Protein AF-A0A377TKC6-F1 (afdb_monomer)

Solvent-accessible surface area (backbone atoms only — not comparable to full-atom values): 7562 Å² total; per-residue (Å²): 141,82,79,63,62,65,57,54,52,52,52,52,53,52,50,56,62,59,51,58,75,57,50,64,61,48,52,60,49,60,65,46,73,77,54,84,82,81,90,66,84,86,58,86,73,61,56,90,81,40,70,78,45,79,45,50,79,36,77,52,69,54,80,79,48,35,35,37,32,33,41,72,25,41,38,39,26,68,77,49,72,50,76,41,59,63,50,78,47,72,52,71,77,83,71,86,62,85,71,64,91,75,70,98,80,84,84,86,83,83,78,88,84,82,87,130

Mean predicted aligned error: 18.18 Å

Foldseek 3Di:
DPPVVVVVVVVVVVVVVVVVVPVVVVVVVVVCVPPDDDPDPQQPDDLVVFDKDWDAPDWDDDPPAKIKGAHFIWIDGRSDIDTDRMDIHHDDPPPPDPPPPDDPDDPPPDPPPPDD

Sequence (116 aa):
MKKRIPSLLATMIASALYSQQGLAADLATQCMLGVPSYDRPLVEGRPGDLPVTINADHAKGNYPDNAVFTGNVDINQGNSRLRADEVQLHQQQAAARRSRCARWTRWATCITTITR

Structure (mmCIF, N/CA/C/O backbone):
data_AF-A0A377TKC6-F1
#
_entry.id   AF-A0A377TKC6-F1
#
loop_
_atom_site.group_PDB
_atom_site.id
_atom_site.type_symbol
_atom_site.label_atom_id
_atom_site.label_alt_id
_atom_site.label_comp_id
_atom_site.label_asym_id
_atom_site.label_entity_id
_atom_site.label_seq_id
_atom_site.pdbx_PDB_ins_code
_atom_site.Cartn_x
_atom_site.Cartn_y
_atom_site.Cartn_z
_atom_site.occupancy
_atom_site.B_iso_or_equiv
_atom_site.auth_seq_id
_atom_site.auth_comp_id
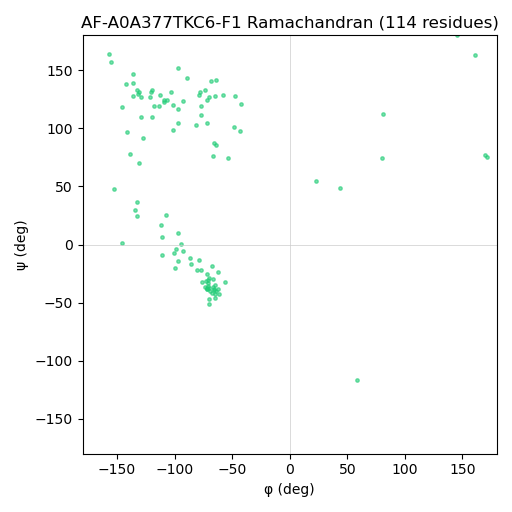_atom_site.auth_asym_id
_atom_site.auth_atom_id
_atom_site.pdbx_PDB_model_num
ATOM 1 N N . MET A 1 1 ? -45.230 4.119 59.873 1.00 47.88 1 MET A N 1
ATOM 2 C CA . MET A 1 1 ? -44.290 3.863 58.755 1.00 47.88 1 MET A CA 1
ATOM 3 C C . MET A 1 1 ? -43.553 5.160 58.398 1.00 47.88 1 MET A C 1
ATOM 5 O O . MET A 1 1 ? -44.154 6.017 57.772 1.00 47.88 1 MET A O 1
ATOM 9 N N . LYS A 1 2 ? -42.310 5.382 58.865 1.00 53.59 2 LYS A N 1
ATOM 10 C CA . LYS A 1 2 ? -41.544 6.624 58.567 1.00 53.59 2 LYS A CA 1
ATOM 11 C C . LYS A 1 2 ? -40.017 6.427 58.423 1.00 53.59 2 LYS A C 1
ATOM 13 O O . LYS A 1 2 ? -39.300 7.386 58.189 1.00 53.59 2 LYS A O 1
ATOM 18 N N . LYS A 1 3 ? -39.510 5.189 58.538 1.00 57.69 3 LYS A N 1
ATOM 19 C CA . LYS A 1 3 ? -38.062 4.875 58.552 1.00 57.69 3 LYS A CA 1
ATOM 20 C C . LYS A 1 3 ? -37.460 4.490 57.188 1.00 57.69 3 LYS A C 1
ATOM 22 O O . LYS A 1 3 ? -36.281 4.177 57.125 1.00 57.69 3 LYS A O 1
ATOM 27 N N . ARG A 1 4 ? -38.252 4.480 56.108 1.00 63.44 4 ARG A N 1
ATOM 28 C CA . ARG A 1 4 ? -37.809 4.005 54.777 1.00 63.44 4 ARG A CA 1
ATOM 29 C C . ARG A 1 4 ? -37.346 5.109 53.822 1.00 63.44 4 ARG A C 1
ATOM 31 O O . ARG A 1 4 ? -36.711 4.819 52.822 1.00 63.44 4 ARG A O 1
ATOM 38 N N . ILE A 1 5 ? -37.650 6.366 54.138 1.00 73.62 5 ILE A N 1
ATOM 39 C CA . ILE A 1 5 ? -37.275 7.520 53.312 1.00 73.62 5 ILE A CA 1
ATOM 40 C C . ILE A 1 5 ? -35.755 7.790 53.350 1.00 73.62 5 ILE A C 1
ATOM 42 O O . ILE A 1 5 ? -35.171 7.926 52.278 1.00 73.62 5 ILE A O 1
ATOM 46 N N . PRO A 1 6 ? -35.069 7.805 54.515 1.00 70.12 6 PRO A N 1
ATOM 47 C CA . PRO A 1 6 ? -33.638 8.124 54.536 1.00 70.12 6 PRO A CA 1
ATOM 48 C C . PRO A 1 6 ? -32.766 7.010 53.943 1.00 70.12 6 PRO A C 1
ATOM 50 O O . PRO A 1 6 ? -31.733 7.292 53.344 1.00 70.12 6 PRO A O 1
ATOM 53 N N . SER A 1 7 ? -33.187 5.747 54.052 1.00 72.94 7 SER A N 1
ATOM 54 C CA . SER A 1 7 ? -32.457 4.611 53.483 1.00 72.94 7 SER A CA 1
ATOM 55 C C . SER A 1 7 ? -32.510 4.578 51.957 1.00 72.94 7 SER A C 1
ATOM 57 O O . SER A 1 7 ? -31.493 4.273 51.337 1.00 72.94 7 SER A O 1
ATOM 59 N N . LEU A 1 8 ? -33.645 4.950 51.352 1.00 73.69 8 LEU A N 1
ATOM 60 C CA . LEU A 1 8 ? -33.770 5.100 49.896 1.00 73.69 8 LEU A CA 1
ATOM 61 C C . LEU A 1 8 ? -32.906 6.250 49.358 1.00 73.69 8 LEU A C 1
ATOM 63 O O . LEU A 1 8 ? -32.274 6.126 48.313 1.00 73.69 8 LEU A O 1
ATOM 67 N N . LEU A 1 9 ? -32.824 7.352 50.104 1.00 76.94 9 LEU A N 1
ATOM 68 C CA . LEU A 1 9 ? -32.015 8.513 49.727 1.00 76.94 9 LEU A CA 1
ATOM 69 C C . LEU A 1 9 ? -30.510 8.194 49.804 1.00 76.94 9 LEU A C 1
ATOM 71 O O . LEU A 1 9 ? -29.754 8.532 48.896 1.00 76.94 9 LEU A O 1
ATOM 75 N N . ALA A 1 10 ? -30.088 7.454 50.834 1.00 78.50 10 ALA A N 1
ATOM 76 C CA . ALA A 1 10 ? -28.711 6.984 50.970 1.00 78.50 10 ALA A CA 1
ATOM 77 C C . ALA A 1 10 ? -28.304 6.005 49.855 1.00 78.50 10 ALA A C 1
ATOM 79 O O . ALA A 1 10 ? -27.194 6.102 49.336 1.00 78.50 10 ALA A O 1
ATOM 80 N N . THR A 1 11 ? -29.202 5.098 49.445 1.00 76.56 11 THR A N 1
ATOM 81 C CA . THR A 1 11 ? -28.929 4.185 48.317 1.00 76.56 11 THR A CA 1
ATOM 82 C C . THR A 1 11 ? -28.820 4.938 46.994 1.00 76.56 11 THR A C 1
ATOM 84 O O . THR A 1 11 ? -27.939 4.622 46.197 1.00 76.56 11 THR A O 1
ATOM 87 N N . MET A 1 12 ? -29.628 5.982 46.784 1.00 77.12 12 MET A N 1
ATOM 88 C CA . MET A 1 12 ? -29.547 6.820 45.584 1.00 77.12 12 MET A CA 1
ATOM 89 C C . MET A 1 12 ? -28.217 7.587 45.504 1.00 77.12 12 MET A C 1
ATOM 91 O O . MET A 1 12 ? -27.548 7.549 44.473 1.00 77.12 12 MET A O 1
ATOM 95 N N . ILE A 1 13 ? -27.774 8.210 46.600 1.00 78.12 13 ILE A N 1
ATOM 96 C CA . ILE A 1 13 ? -26.488 8.929 46.644 1.00 78.12 13 ILE A CA 1
ATOM 97 C C . ILE A 1 13 ? -25.311 7.960 46.458 1.00 78.12 13 ILE A C 1
ATOM 99 O O . ILE A 1 13 ? -24.395 8.248 45.690 1.00 78.12 13 ILE A O 1
ATOM 103 N N . ALA A 1 14 ? -25.354 6.788 47.100 1.00 75.75 14 ALA A N 1
ATOM 104 C CA . ALA A 1 14 ? -24.326 5.763 46.935 1.00 75.75 14 ALA A CA 1
ATOM 105 C C . ALA A 1 14 ? -24.242 5.272 45.482 1.00 75.75 14 ALA A C 1
ATOM 107 O O . ALA A 1 14 ? -23.144 5.162 44.942 1.00 75.75 14 ALA A O 1
ATOM 108 N N . SER A 1 15 ? -25.388 5.054 44.825 1.00 70.94 15 SER A N 1
ATOM 109 C CA . SER A 1 15 ? -25.426 4.664 43.411 1.00 70.94 15 SER A CA 1
ATOM 110 C C . SER A 1 15 ? -24.891 5.752 42.476 1.00 70.94 15 SER A C 1
ATOM 112 O O . SER A 1 15 ? -24.210 5.419 41.515 1.00 70.94 15 SER A O 1
ATOM 114 N N . ALA A 1 16 ? -25.104 7.036 42.789 1.00 66.00 16 ALA A N 1
ATOM 115 C CA . ALA A 1 16 ? -24.597 8.159 41.997 1.00 66.00 16 ALA A CA 1
ATOM 116 C C . ALA A 1 16 ? -23.077 8.379 42.159 1.00 66.00 16 ALA A C 1
ATOM 118 O O . ALA A 1 16 ? -22.377 8.714 41.203 1.00 66.00 16 ALA A O 1
ATOM 119 N N . LEU A 1 17 ? -22.544 8.169 43.368 1.00 66.75 17 LEU A N 1
ATOM 120 C CA . LEU A 1 17 ? -21.102 8.242 43.632 1.00 66.75 17 LEU A CA 1
ATOM 121 C C . LEU A 1 17 ? -20.362 7.046 43.013 1.00 66.75 17 LEU A C 1
ATOM 123 O O . LEU A 1 17 ? -19.285 7.220 42.445 1.00 66.75 17 LEU A O 1
ATOM 127 N N . TYR A 1 18 ? -20.965 5.852 43.052 1.00 62.69 18 TYR A N 1
ATOM 128 C CA . TYR A 1 18 ? -20.439 4.672 42.362 1.00 62.69 18 TYR A CA 1
ATOM 129 C C . TYR A 1 18 ? -20.709 4.693 40.843 1.00 62.69 18 TYR A C 1
ATOM 131 O O . TYR A 1 18 ? -19.968 4.082 40.088 1.00 62.69 18 TYR A O 1
ATOM 139 N N . SER A 1 19 ? -21.683 5.424 40.301 1.00 59.91 19 SER A N 1
ATOM 140 C CA . SER A 1 19 ? -21.835 5.488 38.836 1.00 59.91 19 SER A CA 1
ATOM 141 C C . SER A 1 19 ? -20.704 6.275 38.158 1.00 59.91 19 SER A C 1
ATOM 143 O O . SER A 1 19 ? -20.324 5.957 37.037 1.00 59.91 19 SER A O 1
ATOM 145 N N . GLN A 1 20 ? -20.102 7.253 38.843 1.00 55.16 20 GLN A N 1
ATOM 146 C CA . GLN A 1 20 ? -19.035 8.101 38.283 1.00 55.16 20 GLN A CA 1
ATOM 147 C C . GLN A 1 20 ? -17.689 7.377 38.101 1.00 55.16 20 GLN A C 1
ATOM 149 O O . GLN A 1 20 ? -16.896 7.752 37.242 1.00 55.16 20 GLN A O 1
ATOM 154 N N . GLN A 1 21 ? -17.428 6.320 38.874 1.00 55.69 21 GLN A N 1
ATOM 155 C CA . GLN A 1 21 ? -16.154 5.588 38.833 1.00 55.69 21 GLN A CA 1
ATOM 156 C C . GLN A 1 21 ? -16.026 4.604 37.653 1.00 55.69 21 GLN A C 1
ATOM 158 O O . GLN A 1 21 ? -14.915 4.198 37.329 1.00 55.69 21 GLN A O 1
ATOM 163 N N . GLY A 1 22 ? -17.123 4.291 36.949 1.00 54.03 22 GLY A N 1
ATOM 164 C CA . GL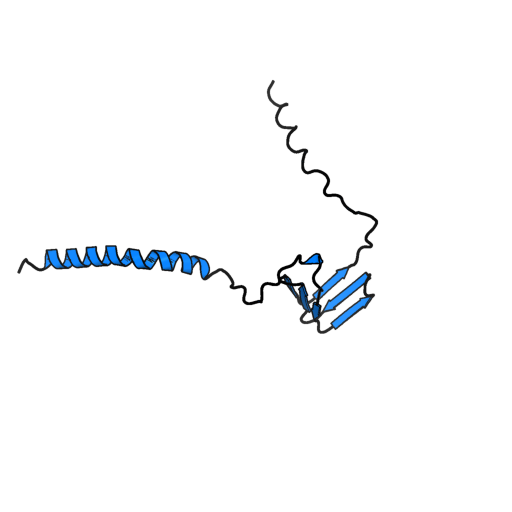Y A 1 22 ? -17.105 3.489 35.713 1.00 54.03 22 GLY A CA 1
ATOM 165 C C . GLY A 1 22 ? -17.176 4.300 34.410 1.00 54.03 22 GLY A C 1
ATOM 166 O O . GLY A 1 22 ? -16.768 3.809 33.362 1.00 54.03 22 GLY A O 1
ATOM 167 N N . LEU A 1 23 ? -17.655 5.549 34.461 1.00 54.88 23 LEU A N 1
ATOM 168 C CA . LEU A 1 23 ? -17.913 6.378 33.270 1.00 54.88 23 LEU A CA 1
ATOM 169 C C . LEU A 1 23 ? -16.656 7.048 32.692 1.00 54.88 23 LEU A C 1
ATOM 171 O O . LEU A 1 23 ? -16.631 7.400 31.515 1.00 54.88 23 LEU A O 1
ATOM 175 N N . ALA A 1 24 ? -15.598 7.209 33.490 1.00 51.88 24 ALA A N 1
ATOM 176 C CA . ALA A 1 24 ? -14.334 7.769 33.006 1.00 51.88 24 ALA A CA 1
ATOM 177 C C . ALA A 1 24 ? -13.564 6.789 32.100 1.00 51.88 24 ALA A C 1
ATOM 179 O O . ALA A 1 24 ? -12.883 7.221 31.171 1.00 51.88 24 ALA A O 1
ATOM 180 N N . ALA A 1 25 ? -13.699 5.480 32.343 1.00 52.28 25 ALA A N 1
ATOM 181 C CA . ALA A 1 25 ? -13.143 4.449 31.469 1.00 52.28 25 ALA A CA 1
ATOM 182 C C . ALA A 1 25 ? -13.929 4.360 30.154 1.00 52.28 25 ALA A C 1
ATOM 184 O O . ALA A 1 25 ? -13.335 4.242 29.086 1.00 52.28 25 ALA A O 1
ATOM 185 N N . ASP A 1 26 ? -15.254 4.502 30.229 1.00 59.03 26 ASP A N 1
ATOM 186 C CA . ASP A 1 26 ? -16.122 4.396 29.061 1.00 59.03 26 ASP A CA 1
ATOM 187 C C . ASP A 1 26 ? -15.972 5.595 28.114 1.00 59.03 26 ASP A C 1
ATOM 189 O O . ASP A 1 26 ? -15.998 5.413 26.907 1.00 59.03 26 ASP A O 1
ATOM 193 N N . LEU A 1 27 ? -15.700 6.811 28.608 1.00 58.22 27 LEU A N 1
ATOM 194 C CA . LEU A 1 27 ? -15.502 7.971 27.726 1.00 58.22 27 LEU A CA 1
ATOM 195 C C . LEU A 1 27 ? -14.218 7.871 26.883 1.00 58.22 27 LEU A C 1
ATOM 197 O O . LEU A 1 27 ? -14.230 8.179 25.693 1.00 58.22 27 LEU A O 1
ATOM 201 N N . ALA A 1 28 ? -13.107 7.418 27.474 1.00 61.56 28 ALA A N 1
ATOM 202 C CA . ALA A 1 28 ? -11.858 7.222 26.737 1.00 61.56 28 ALA A CA 1
ATOM 203 C C . ALA A 1 28 ? -11.997 6.106 25.688 1.00 61.56 28 ALA A C 1
ATOM 205 O O . ALA A 1 28 ? -11.518 6.250 24.563 1.00 61.56 28 ALA A O 1
ATOM 206 N N . THR A 1 29 ? -12.705 5.025 26.023 1.00 61.25 29 THR A N 1
ATOM 207 C CA . THR A 1 29 ? -12.993 3.937 25.082 1.00 61.25 29 THR A CA 1
ATOM 208 C C . THR A 1 29 ? -14.015 4.349 24.020 1.00 61.25 29 THR A C 1
ATOM 210 O O . THR A 1 29 ? -13.820 4.017 22.856 1.00 61.25 29 THR A O 1
ATOM 213 N N . GLN A 1 30 ? -15.034 5.146 24.355 1.00 60.50 30 GLN A N 1
ATOM 214 C CA . GLN A 1 30 ? -15.999 5.698 23.395 1.00 60.50 30 GLN A CA 1
ATOM 215 C C . GLN A 1 30 ? -15.323 6.606 22.363 1.00 60.50 30 GLN A C 1
ATOM 217 O O . GLN A 1 30 ? -15.646 6.534 21.179 1.00 60.50 30 GLN A O 1
ATOM 222 N N . CYS A 1 31 ? -14.331 7.400 22.776 1.00 68.31 31 CYS A N 1
ATOM 223 C CA . CYS A 1 31 ? -13.502 8.173 21.850 1.00 68.31 31 CYS A CA 1
ATOM 224 C C . CYS A 1 31 ? -12.623 7.279 20.955 1.00 68.31 31 CYS A C 1
ATOM 226 O O . CYS A 1 31 ? -12.332 7.647 19.819 1.00 68.31 31 CYS A O 1
ATOM 228 N N . MET A 1 32 ? -12.220 6.102 21.445 1.00 66.19 32 MET A N 1
ATOM 229 C CA . MET A 1 32 ? -11.382 5.144 20.712 1.00 66.19 32 MET A CA 1
ATOM 230 C C . MET A 1 32 ? -12.179 4.172 19.825 1.00 66.19 32 MET A C 1
ATOM 232 O O . MET A 1 32 ? -11.582 3.546 18.956 1.00 66.19 32 MET A O 1
ATOM 236 N N . LEU A 1 33 ? -13.512 4.088 19.950 1.00 68.38 33 LEU A N 1
ATOM 237 C CA . LEU A 1 33 ? -14.367 3.285 19.054 1.00 68.38 33 LEU A CA 1
ATOM 238 C C . LEU A 1 33 ? -14.314 3.755 17.590 1.00 68.38 33 LEU A C 1
ATOM 240 O O . LEU A 1 33 ? -14.591 2.976 16.682 1.00 68.38 33 LEU A O 1
ATOM 244 N N . GLY A 1 34 ? -13.965 5.023 17.356 1.00 69.06 34 GLY A N 1
ATOM 245 C CA . GLY A 1 34 ? -13.802 5.590 16.016 1.00 69.06 34 GLY A CA 1
ATOM 246 C C . GLY A 1 34 ? -12.375 5.530 15.469 1.00 69.06 34 GLY A C 1
ATOM 247 O O . GLY A 1 34 ? -12.157 5.921 14.322 1.00 69.06 34 GLY A O 1
ATOM 248 N N . VAL A 1 35 ? -11.397 5.084 16.265 1.00 73.81 35 VAL A N 1
ATOM 249 C CA . VAL A 1 35 ? -9.985 5.080 15.868 1.00 73.81 35 VAL A CA 1
ATOM 250 C C . VAL A 1 3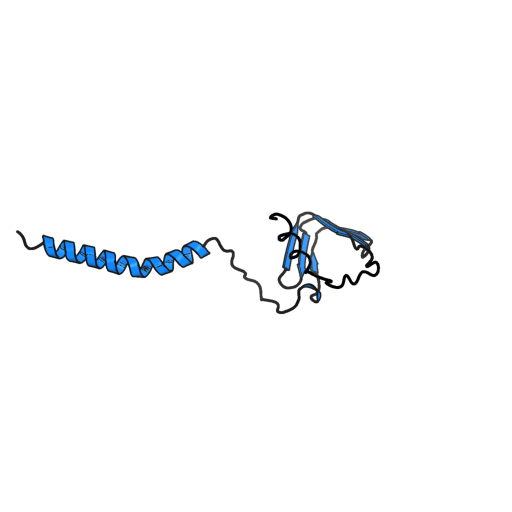5 ? -9.618 3.690 15.341 1.00 73.81 35 VAL A C 1
ATOM 252 O O . VAL A 1 35 ? -9.667 2.722 16.099 1.00 73.81 35 VAL A O 1
ATOM 255 N N . PRO A 1 36 ? -9.243 3.551 14.057 1.00 68.50 36 PRO A N 1
ATOM 256 C CA . PRO A 1 36 ? -8.840 2.261 13.516 1.00 68.50 36 PRO A CA 1
ATOM 257 C C . PRO A 1 36 ? -7.550 1.774 14.193 1.00 68.50 36 PRO A C 1
ATOM 259 O O . PRO A 1 36 ? -6.552 2.496 14.240 1.00 68.50 36 PRO A O 1
ATOM 262 N N . SER A 1 37 ? -7.572 0.539 14.702 1.00 71.19 37 SER A N 1
ATOM 263 C CA . SER A 1 37 ? -6.381 -0.144 15.220 1.00 71.19 37 SER A CA 1
ATOM 264 C C . SER A 1 37 ? -5.422 -0.482 14.076 1.00 71.19 37 SER A C 1
ATOM 266 O O . SER A 1 37 ? -5.841 -0.858 12.980 1.00 71.19 37 SER A O 1
ATOM 268 N N . TYR A 1 38 ? -4.122 -0.334 14.323 1.00 70.88 38 TYR A N 1
ATOM 269 C CA . TYR A 1 38 ? -3.074 -0.736 13.390 1.00 70.88 38 TYR A CA 1
ATOM 270 C C . TYR A 1 38 ? -2.549 -2.120 13.781 1.00 70.88 38 TYR A C 1
ATOM 272 O O . TYR A 1 38 ? -1.778 -2.250 14.725 1.00 70.88 38 TYR A O 1
ATOM 280 N N . ASP A 1 39 ? -2.937 -3.150 13.029 1.00 77.44 39 ASP A N 1
ATOM 281 C CA . ASP A 1 39 ? -2.670 -4.553 13.392 1.00 77.44 39 ASP A CA 1
ATOM 282 C C . ASP A 1 39 ? -1.420 -5.152 12.713 1.00 77.44 39 ASP A C 1
ATOM 284 O O . ASP A 1 39 ? -1.204 -6.364 12.734 1.00 77.44 39 ASP A O 1
ATOM 288 N N . ARG A 1 40 ? -0.593 -4.329 12.053 1.00 72.38 40 ARG A N 1
ATOM 289 C CA . ARG A 1 40 ? 0.607 -4.795 11.335 1.00 72.38 40 ARG A CA 1
ATOM 290 C C . ARG A 1 40 ? 1.869 -4.645 12.192 1.00 72.38 40 ARG A C 1
ATOM 292 O O . ARG A 1 40 ? 1.931 -3.731 13.012 1.00 72.38 40 ARG A O 1
ATOM 299 N N . PRO A 1 41 ? 2.901 -5.487 11.982 1.00 74.56 41 PRO A N 1
ATOM 300 C CA . PRO A 1 41 ? 4.1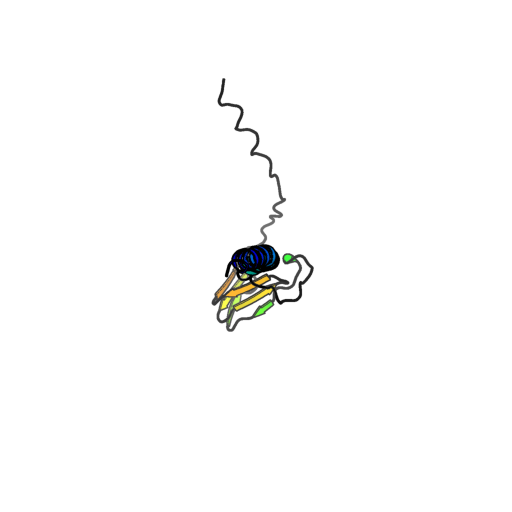84 -5.305 12.650 1.00 74.56 41 PRO A CA 1
ATOM 301 C C . PRO A 1 41 ? 4.736 -3.918 12.316 1.00 74.56 41 PRO A C 1
ATOM 303 O O . PRO A 1 41 ? 4.791 -3.529 11.147 1.00 74.56 41 PRO A O 1
ATOM 306 N N . LEU A 1 42 ? 5.106 -3.162 13.348 1.00 73.81 42 LEU A N 1
ATOM 307 C CA . LEU A 1 42 ? 5.683 -1.837 13.178 1.00 73.81 42 LEU A CA 1
ATOM 308 C C . LEU A 1 42 ? 7.099 -1.999 12.621 1.00 73.81 42 LEU A C 1
ATOM 310 O O . LEU A 1 42 ? 8.018 -2.392 13.335 1.00 73.81 42 LEU A O 1
ATOM 314 N N . VAL A 1 43 ? 7.269 -1.729 11.328 1.00 75.38 43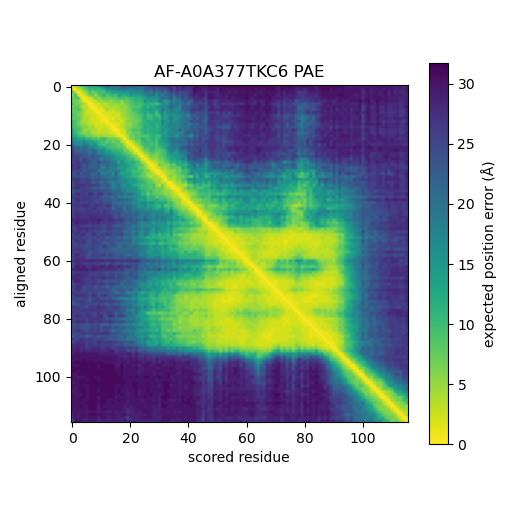 VAL A N 1
ATOM 315 C CA . VAL A 1 43 ? 8.586 -1.743 10.688 1.00 75.38 43 VAL A CA 1
ATOM 316 C C . VAL A 1 43 ? 9.299 -0.452 11.068 1.00 75.38 43 VAL A C 1
ATOM 318 O O . VAL A 1 43 ? 8.887 0.635 10.656 1.00 75.38 43 VAL A O 1
ATOM 321 N N . GLU A 1 44 ? 10.347 -0.561 11.879 1.00 72.25 44 GLU A N 1
ATOM 322 C CA . GLU A 1 44 ? 11.193 0.571 12.249 1.00 72.25 44 GLU A CA 1
ATOM 323 C C . GLU A 1 44 ? 12.145 0.911 11.096 1.00 72.25 44 GLU A C 1
ATOM 325 O O . GLU A 1 44 ? 12.947 0.090 10.657 1.00 72.25 44 GLU A O 1
ATOM 330 N N . GLY A 1 45 ? 12.038 2.128 10.566 1.00 69.69 45 GLY A N 1
ATOM 331 C CA . GLY A 1 45 ? 12.850 2.583 9.442 1.00 69.69 45 GLY A CA 1
ATOM 332 C C . GLY A 1 45 ? 12.239 3.795 8.751 1.00 69.69 45 GLY A C 1
ATOM 333 O O . GLY A 1 45 ? 11.062 4.115 8.931 1.00 69.69 45 GLY A O 1
ATOM 334 N N . ARG A 1 46 ? 13.040 4.504 7.951 1.00 73.00 46 ARG A N 1
ATOM 335 C CA . ARG A 1 46 ? 12.519 5.580 7.101 1.00 73.00 46 ARG A CA 1
ATOM 336 C C . ARG A 1 46 ? 11.848 4.944 5.882 1.00 73.00 46 ARG A C 1
AT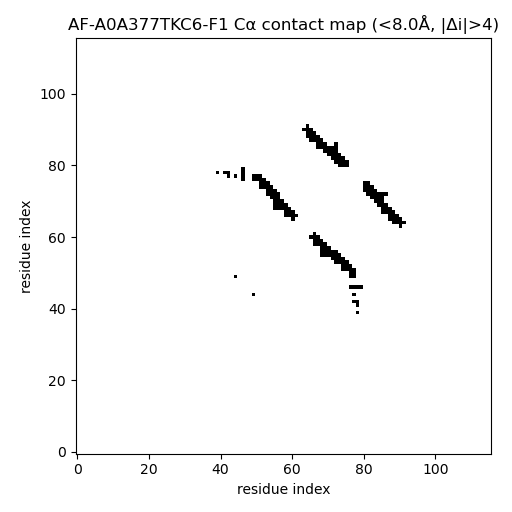OM 338 O O . ARG A 1 46 ? 12.485 4.116 5.235 1.00 73.00 46 ARG A O 1
ATOM 345 N N . PRO A 1 47 ? 10.615 5.340 5.513 1.00 66.31 47 PRO A N 1
ATOM 346 C CA . PRO A 1 47 ? 9.907 4.728 4.391 1.00 66.31 47 PRO A CA 1
ATOM 347 C C . PRO A 1 47 ? 10.707 4.798 3.085 1.00 66.31 47 PRO A C 1
ATOM 349 O O . PRO A 1 47 ? 10.652 3.854 2.319 1.00 66.31 47 PRO A O 1
ATOM 352 N N . GLY A 1 48 ? 11.521 5.839 2.871 1.00 72.00 48 GLY A N 1
ATOM 353 C CA . GLY A 1 48 ? 12.330 6.001 1.656 1.00 72.00 48 GLY A CA 1
ATOM 354 C C . GLY A 1 48 ? 13.476 4.999 1.456 1.00 72.00 48 GLY A C 1
ATOM 355 O O . GLY A 1 48 ? 13.929 4.859 0.326 1.00 72.00 48 GLY A O 1
ATOM 356 N N . ASP A 1 49 ? 13.915 4.300 2.507 1.00 78.50 49 ASP A N 1
ATOM 357 C CA . ASP A 1 49 ? 15.002 3.307 2.430 1.00 78.50 49 ASP A CA 1
ATOM 358 C C . ASP A 1 49 ? 14.465 1.862 2.386 1.00 78.50 49 ASP A C 1
ATOM 360 O O . ASP A 1 49 ? 15.220 0.910 2.190 1.00 78.50 49 ASP A O 1
ATOM 364 N N . LEU A 1 50 ? 13.151 1.691 2.579 1.00 83.50 50 LEU A N 1
ATOM 365 C CA . LEU A 1 50 ? 12.481 0.395 2.571 1.00 83.50 50 LEU A CA 1
ATOM 366 C C . LEU A 1 50 ? 12.033 0.029 1.148 1.00 83.50 50 LEU A C 1
ATOM 368 O O . LEU A 1 50 ? 11.586 0.907 0.399 1.00 83.50 50 LEU A O 1
ATOM 372 N N . PRO A 1 51 ? 12.112 -1.260 0.770 1.00 84.00 51 PRO A N 1
ATOM 373 C CA . PRO A 1 51 ? 11.707 -1.710 -0.554 1.00 84.00 51 PRO A CA 1
ATOM 374 C C . PRO A 1 51 ? 10.207 -1.486 -0.782 1.00 84.00 51 PRO A C 1
ATOM 376 O O . PRO A 1 51 ? 9.386 -1.690 0.115 1.00 84.00 51 PRO A O 1
ATOM 379 N N . VAL A 1 52 ? 9.857 -1.091 -2.007 1.00 87.69 52 VAL A N 1
ATOM 380 C CA . VAL A 1 52 ? 8.469 -0.947 -2.462 1.00 87.69 52 VAL A CA 1
ATOM 381 C C . VAL A 1 52 ? 8.029 -2.255 -3.115 1.00 87.69 52 VAL A C 1
ATOM 383 O O . VAL A 1 52 ? 8.654 -2.709 -4.069 1.00 87.69 52 VAL A O 1
ATOM 386 N N . THR A 1 53 ? 6.947 -2.851 -2.617 1.00 88.81 53 THR A N 1
ATOM 387 C CA . THR A 1 53 ? 6.305 -4.038 -3.204 1.00 88.81 53 THR A CA 1
ATOM 388 C C . THR A 1 53 ? 4.999 -3.621 -3.868 1.00 88.81 53 THR A C 1
ATOM 390 O O . THR A 1 53 ? 4.160 -3.019 -3.203 1.00 88.81 53 THR A O 1
ATOM 393 N N . ILE A 1 54 ? 4.824 -3.930 -5.154 1.00 89.00 54 ILE A N 1
ATOM 394 C CA . ILE A 1 54 ? 3.628 -3.594 -5.942 1.00 89.00 54 ILE A CA 1
ATOM 395 C C . ILE A 1 54 ? 2.980 -4.900 -6.399 1.00 89.00 54 ILE A C 1
ATOM 397 O O . ILE A 1 54 ? 3.602 -5.663 -7.134 1.00 89.00 54 ILE A O 1
ATOM 401 N N . ASN A 1 55 ? 1.738 -5.142 -5.984 1.00 91.81 55 ASN A N 1
ATOM 402 C CA . ASN A 1 55 ? 0.917 -6.261 -6.437 1.00 91.81 55 ASN A CA 1
ATOM 403 C C . ASN A 1 55 ? -0.260 -5.711 -7.249 1.00 91.81 55 ASN A C 1
ATOM 405 O O . ASN A 1 55 ? -0.943 -4.810 -6.776 1.00 91.81 55 ASN A O 1
ATOM 409 N N . ALA A 1 56 ? -0.484 -6.218 -8.458 1.00 92.00 56 ALA A N 1
ATOM 410 C CA . ALA A 1 56 ? -1.590 -5.808 -9.323 1.00 92.00 56 ALA A CA 1
ATOM 411 C C . ALA A 1 56 ? -1.938 -6.935 -10.300 1.00 92.00 56 ALA A C 1
ATOM 413 O O . ALA A 1 56 ? -1.077 -7.759 -10.616 1.00 92.00 56 ALA A O 1
ATOM 414 N N . ASP A 1 57 ? -3.168 -6.933 -10.809 1.00 92.12 57 ASP A N 1
ATOM 415 C CA . ASP A 1 57 ? -3.621 -7.905 -11.812 1.00 92.12 57 ASP A CA 1
ATOM 416 C C . ASP A 1 57 ? -2.967 -7.641 -13.178 1.00 92.12 57 ASP A C 1
ATOM 418 O O . ASP A 1 57 ? -2.615 -8.563 -13.918 1.00 92.12 57 ASP A O 1
ATOM 422 N N . HIS A 1 58 ? -2.758 -6.365 -13.504 1.00 90.62 58 HIS A N 1
ATOM 423 C CA . HIS A 1 58 ? -2.165 -5.933 -14.759 1.00 90.62 58 HIS A CA 1
ATOM 424 C C . HIS A 1 58 ? -1.128 -4.831 -14.539 1.00 90.62 58 HIS A C 1
ATOM 426 O O . HIS A 1 58 ? -1.340 -3.881 -13.786 1.00 90.62 58 HIS A O 1
ATOM 432 N N . ALA A 1 59 ? -0.020 -4.920 -15.272 1.00 89.19 59 ALA A N 1
ATOM 433 C CA . ALA A 1 59 ? 1.008 -3.890 -15.343 1.00 89.19 59 ALA A CA 1
ATOM 434 C C . ALA A 1 59 ? 1.310 -3.581 -16.813 1.00 89.19 59 ALA A C 1
ATOM 436 O O . ALA A 1 59 ? 1.592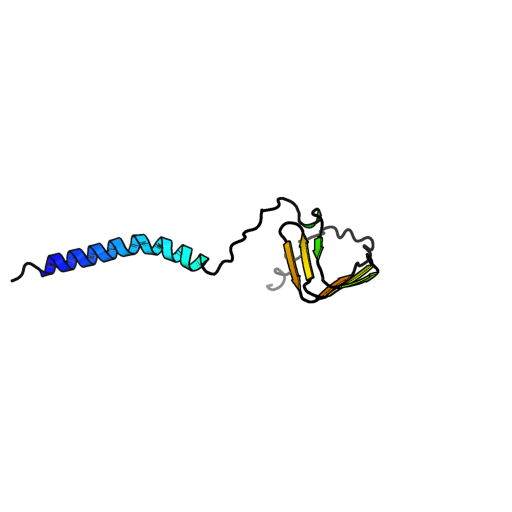 -4.484 -17.603 1.00 89.19 59 ALA A O 1
ATOM 437 N N . LYS A 1 60 ? 1.242 -2.305 -17.193 1.00 87.75 60 LYS A N 1
ATOM 438 C CA . LYS A 1 60 ? 1.475 -1.831 -18.558 1.00 87.75 60 LYS A CA 1
ATOM 439 C C . LYS A 1 60 ? 2.337 -0.577 -18.540 1.00 87.75 60 LYS A C 1
ATOM 441 O O . LYS A 1 60 ? 1.997 0.401 -17.892 1.00 87.75 60 LYS A O 1
ATOM 446 N N . GLY A 1 61 ? 3.424 -0.568 -19.300 1.00 83.88 61 GLY A N 1
ATOM 447 C CA . GLY A 1 61 ? 4.288 0.602 -19.436 1.00 83.88 61 GLY A CA 1
ATOM 448 C C . GLY A 1 61 ? 5.753 0.223 -19.588 1.00 83.88 61 GLY A C 1
ATOM 449 O O . GLY A 1 61 ? 6.098 -0.957 -19.605 1.00 83.88 61 GLY A O 1
ATOM 450 N N . ASN A 1 62 ? 6.599 1.240 -19.717 1.00 80.12 62 ASN A N 1
ATOM 451 C CA . ASN A 1 62 ? 8.042 1.086 -19.784 1.00 80.12 62 ASN A CA 1
ATOM 452 C C . ASN A 1 62 ? 8.646 1.437 -18.423 1.00 80.12 62 ASN A C 1
ATOM 454 O O . ASN A 1 62 ? 8.815 2.612 -18.094 1.00 80.12 62 ASN A O 1
ATOM 458 N N . TYR A 1 63 ? 8.945 0.418 -17.622 1.00 76.88 63 TYR A N 1
ATOM 459 C CA . TYR A 1 63 ? 9.669 0.599 -16.369 1.00 76.88 63 TYR A CA 1
ATOM 460 C C . TYR A 1 63 ? 11.153 0.885 -16.673 1.00 76.88 63 TYR A C 1
ATOM 462 O O . TYR A 1 63 ? 11.738 0.149 -17.470 1.00 76.88 63 TYR A O 1
ATOM 470 N N . PRO A 1 64 ? 11.787 1.904 -16.060 1.00 77.31 64 PRO A N 1
ATOM 471 C CA . PRO A 1 64 ? 11.339 2.649 -14.877 1.00 77.31 64 PRO A CA 1
ATOM 472 C C . PRO A 1 64 ? 10.650 4.003 -15.147 1.00 77.31 64 PRO A C 1
ATOM 474 O O . PRO A 1 64 ? 10.164 4.617 -14.201 1.00 77.31 64 PRO A O 1
ATOM 477 N N . ASP A 1 65 ? 10.563 4.460 -16.399 1.00 82.94 65 ASP A N 1
ATOM 478 C CA . ASP A 1 65 ? 10.085 5.812 -16.725 1.00 82.94 65 ASP A CA 1
ATOM 479 C C . ASP A 1 65 ? 8.583 6.010 -16.478 1.00 82.94 65 ASP A C 1
ATOM 481 O O . ASP A 1 65 ? 8.174 6.972 -15.831 1.00 82.94 65 ASP A O 1
ATOM 485 N N . ASN A 1 66 ? 7.742 5.120 -17.011 1.00 83.88 66 ASN A N 1
ATOM 486 C CA . ASN A 1 66 ? 6.287 5.222 -16.904 1.00 83.88 66 ASN A CA 1
ATOM 487 C C . ASN A 1 66 ? 5.660 3.832 -16.800 1.00 83.88 66 ASN A C 1
ATOM 489 O O . ASN A 1 66 ? 5.754 3.044 -17.742 1.00 83.88 66 ASN A O 1
ATOM 493 N N . ALA A 1 67 ? 4.975 3.545 -15.696 1.00 89.00 67 ALA A N 1
ATOM 494 C CA . ALA A 1 67 ? 4.278 2.278 -15.486 1.00 89.00 67 ALA A CA 1
ATOM 495 C C . ALA A 1 67 ? 2.861 2.517 -14.961 1.00 89.00 67 ALA A C 1
ATOM 497 O O . ALA A 1 67 ? 2.661 3.288 -14.033 1.00 89.00 67 ALA A O 1
ATOM 498 N N . VAL A 1 68 ? 1.881 1.842 -15.547 1.00 91.06 68 VAL A N 1
ATOM 499 C CA . VAL A 1 68 ? 0.474 1.877 -15.150 1.00 91.06 68 VAL A CA 1
ATOM 500 C C . VAL A 1 68 ? 0.099 0.498 -14.624 1.00 91.06 68 VAL A C 1
ATOM 502 O O . VAL A 1 68 ? 0.196 -0.496 -15.343 1.00 91.06 68 VAL A O 1
ATOM 505 N N . PHE A 1 69 ? -0.312 0.434 -13.365 1.00 91.50 69 PHE A N 1
ATOM 506 C CA . PHE A 1 69 ? -0.806 -0.769 -12.705 1.00 91.50 69 PHE A CA 1
ATOM 507 C C . PHE A 1 69 ? -2.325 -0.675 -12.615 1.00 91.50 69 PHE A C 1
ATOM 509 O O . PHE A 1 69 ? -2.841 0.360 -12.207 1.00 91.50 69 PHE A O 1
ATOM 516 N N . THR A 1 70 ? -3.038 -1.728 -13.003 1.00 91.12 70 THR A N 1
ATOM 517 C CA . THR A 1 70 ? -4.511 -1.772 -13.004 1.00 91.12 70 THR A CA 1
ATOM 518 C C . THR A 1 70 ? -5.002 -3.097 -12.443 1.00 91.12 70 THR A C 1
ATOM 520 O O . THR A 1 70 ? -4.362 -4.129 -12.640 1.00 91.12 70 THR A O 1
ATOM 523 N N . GLY A 1 71 ? -6.147 -3.057 -11.764 1.00 90.38 71 GLY A N 1
ATOM 524 C CA . GLY A 1 71 ? -6.770 -4.217 -11.132 1.00 90.38 71 GLY A CA 1
ATOM 525 C C . GLY A 1 71 ? -6.142 -4.539 -9.778 1.00 90.38 71 GLY A C 1
ATOM 526 O O . GLY A 1 71 ? -4.972 -4.917 -9.700 1.00 90.38 71 GLY A O 1
ATOM 527 N N . ASN A 1 72 ? -6.934 -4.351 -8.716 1.00 92.00 72 ASN A N 1
ATOM 528 C CA . ASN A 1 72 ? -6.599 -4.679 -7.326 1.00 92.00 72 ASN A CA 1
ATOM 529 C C . ASN A 1 72 ? -5.171 -4.274 -6.918 1.00 92.00 72 ASN A C 1
ATOM 531 O O . ASN A 1 72 ? -4.422 -5.075 -6.352 1.00 92.00 72 ASN A O 1
ATOM 535 N N . VAL A 1 73 ? -4.782 -3.031 -7.216 1.00 92.12 73 VAL A N 1
ATOM 536 C CA . VAL A 1 73 ? -3.416 -2.564 -6.978 1.00 92.12 73 VAL A CA 1
ATOM 537 C C . VAL A 1 73 ? -3.181 -2.398 -5.478 1.00 92.12 73 VAL A C 1
ATOM 539 O O . VAL A 1 73 ? -3.894 -1.655 -4.804 1.00 92.12 73 VAL A O 1
ATOM 542 N N . ASP A 1 74 ? -2.154 -3.063 -4.959 1.00 92.75 74 ASP A N 1
ATOM 543 C CA . ASP A 1 74 ? -1.728 -3.038 -3.563 1.00 92.75 74 ASP A CA 1
ATOM 544 C C . ASP A 1 74 ? -0.225 -2.738 -3.490 1.00 92.75 74 ASP A C 1
ATOM 546 O O . ASP A 1 74 ? 0.616 -3.551 -3.878 1.00 92.75 74 ASP A O 1
ATOM 550 N N . ILE A 1 75 ? 0.114 -1.539 -3.017 1.00 90.56 75 ILE A N 1
ATOM 551 C CA . ILE A 1 75 ? 1.488 -1.055 -2.882 1.00 90.56 75 ILE A CA 1
ATOM 552 C C . ILE A 1 75 ? 1.849 -0.997 -1.406 1.00 90.56 75 ILE A C 1
ATOM 554 O O . ILE A 1 75 ? 1.191 -0.300 -0.634 1.00 90.56 75 ILE A O 1
ATOM 558 N N . ASN A 1 76 ? 2.927 -1.676 -1.024 1.00 89.31 76 ASN A N 1
ATOM 559 C CA . ASN A 1 76 ? 3.441 -1.703 0.342 1.00 89.31 76 ASN A CA 1
ATOM 560 C C . ASN A 1 76 ? 4.875 -1.174 0.390 1.00 89.31 76 ASN A C 1
ATOM 562 O O . ASN A 1 76 ? 5.733 -1.614 -0.374 1.00 89.31 76 ASN A O 1
ATOM 566 N N . GLN A 1 77 ? 5.142 -0.262 1.324 1.00 86.75 77 GLN A N 1
ATOM 567 C CA . GLN A 1 77 ? 6.476 0.256 1.622 1.00 86.75 77 GLN A CA 1
ATOM 568 C C . GLN A 1 77 ? 6.618 0.448 3.135 1.00 86.75 77 GLN A C 1
ATOM 570 O O . GLN A 1 77 ? 6.170 1.448 3.704 1.00 86.75 77 GLN A O 1
ATOM 575 N N . GLY A 1 78 ? 7.217 -0.535 3.809 1.00 85.44 78 GLY A N 1
ATOM 576 C CA . GLY A 1 78 ? 7.267 -0.556 5.272 1.00 85.44 78 GLY A CA 1
ATOM 577 C C . GLY A 1 78 ? 5.864 -0.547 5.885 1.00 85.44 78 GLY A C 1
ATOM 578 O O . GLY A 1 78 ? 5.082 -1.467 5.667 1.00 85.44 78 GLY A O 1
ATOM 579 N N . ASN A 1 79 ? 5.538 0.517 6.626 1.00 83.62 79 ASN A N 1
ATOM 580 C CA . ASN A 1 79 ? 4.223 0.697 7.258 1.00 83.62 79 ASN A CA 1
ATOM 581 C C . ASN A 1 79 ? 3.178 1.347 6.333 1.00 83.62 79 ASN A C 1
ATOM 583 O O . ASN A 1 79 ? 1.972 1.271 6.603 1.00 83.62 79 ASN A O 1
ATOM 587 N N . SER A 1 80 ? 3.631 1.972 5.243 1.00 83.44 80 SER A N 1
ATOM 588 C CA . SER A 1 80 ? 2.779 2.638 4.262 1.00 83.44 80 SER A CA 1
ATOM 589 C C . SER A 1 80 ? 2.153 1.607 3.332 1.00 83.44 80 SER A C 1
ATOM 591 O O . SER A 1 80 ? 2.857 0.786 2.743 1.00 83.44 80 SER A O 1
ATOM 593 N N . ARG A 1 81 ? 0.830 1.673 3.177 1.00 87.75 81 ARG A N 1
ATOM 594 C CA . ARG A 1 81 ? 0.074 0.846 2.236 1.00 87.75 81 ARG A CA 1
ATOM 595 C C . ARG A 1 81 ? -0.859 1.719 1.418 1.00 87.75 81 ARG A C 1
ATOM 597 O O . ARG A 1 81 ? -1.610 2.503 1.993 1.00 87.75 81 ARG A O 1
ATOM 604 N N . LEU A 1 82 ? -0.839 1.544 0.106 1.00 88.62 82 LEU A N 1
ATOM 605 C CA . LEU A 1 82 ? -1.733 2.207 -0.833 1.00 88.62 82 LEU A CA 1
ATOM 606 C C . LEU A 1 82 ? -2.502 1.138 -1.607 1.00 88.62 82 LEU A C 1
ATOM 608 O O . LEU A 1 82 ? -1.901 0.227 -2.166 1.00 88.62 82 LEU A O 1
ATOM 612 N N . ARG A 1 83 ? -3.832 1.248 -1.614 1.00 91.88 83 ARG A N 1
ATOM 613 C CA . ARG A 1 83 ? -4.727 0.398 -2.404 1.00 91.88 83 ARG A CA 1
ATOM 614 C C . ARG A 1 83 ? -5.529 1.259 -3.362 1.00 91.88 83 ARG A C 1
ATOM 616 O O . ARG A 1 83 ? -6.062 2.281 -2.932 1.00 91.88 83 ARG A O 1
ATOM 623 N N . ALA A 1 84 ? -5.608 0.847 -4.619 1.00 92.06 84 ALA A N 1
ATOM 624 C CA . ALA A 1 84 ? -6.369 1.546 -5.646 1.00 92.06 84 ALA A CA 1
ATOM 625 C C . ALA A 1 84 ? -6.740 0.600 -6.796 1.00 92.06 84 ALA A C 1
ATOM 627 O O . ALA A 1 84 ? -6.145 -0.464 -6.958 1.00 92.06 84 ALA A O 1
ATOM 628 N N . ASP A 1 85 ? -7.699 1.015 -7.619 1.00 92.69 85 ASP A N 1
ATOM 629 C CA . ASP A 1 85 ? -8.068 0.281 -8.834 1.00 92.69 85 ASP A CA 1
ATOM 630 C C . ASP A 1 85 ? -7.039 0.486 -9.958 1.00 92.69 85 ASP A C 1
ATOM 632 O O . ASP A 1 85 ? -6.770 -0.426 -10.741 1.00 92.69 85 ASP A O 1
ATOM 636 N N . GLU A 1 86 ? -6.423 1.670 -10.003 1.00 90.38 86 GLU A N 1
ATOM 637 C CA . GLU A 1 86 ? -5.362 2.034 -10.938 1.00 90.38 86 GLU A CA 1
ATOM 638 C C . GLU A 1 86 ? -4.310 2.908 -10.243 1.00 90.38 86 GLU A C 1
ATOM 640 O O . GLU A 1 86 ? -4.640 3.818 -9.479 1.00 90.38 86 GLU A O 1
ATOM 645 N N . VAL A 1 87 ? -3.032 2.649 -10.523 1.00 91.38 87 VAL A N 1
ATOM 646 C CA . VAL A 1 87 ? -1.905 3.474 -10.074 1.00 91.38 87 VAL A CA 1
ATOM 647 C C . VAL A 1 87 ? -0.976 3.755 -11.245 1.00 91.38 87 VAL A C 1
ATOM 649 O O . VAL A 1 87 ? -0.519 2.836 -11.921 1.00 91.38 87 VAL A O 1
ATOM 652 N N . GLN A 1 88 ? -0.639 5.028 -11.442 1.00 90.38 88 GLN A N 1
ATOM 653 C CA . GLN A 1 88 ? 0.307 5.469 -12.464 1.00 90.38 88 GLN A CA 1
ATOM 654 C C . GLN A 1 88 ? 1.607 5.940 -11.807 1.00 90.38 88 GLN A C 1
ATOM 656 O O . GLN A 1 88 ? 1.615 6.834 -10.959 1.00 90.38 88 GLN A O 1
ATOM 661 N N . LEU A 1 89 ? 2.717 5.321 -12.195 1.00 89.25 89 LEU A N 1
ATOM 662 C CA . LEU A 1 89 ? 4.067 5.674 -11.789 1.00 89.25 89 LEU A CA 1
ATOM 663 C C . LEU A 1 89 ? 4.726 6.466 -12.918 1.00 89.25 89 LEU A C 1
ATOM 665 O O . LEU A 1 89 ? 4.895 5.943 -14.018 1.00 89.25 89 LEU A O 1
ATOM 669 N N . HIS A 1 90 ? 5.132 7.698 -12.627 1.00 87.56 90 HIS A N 1
ATOM 670 C CA . HIS A 1 90 ? 5.892 8.545 -13.542 1.00 87.56 90 HIS A CA 1
ATOM 671 C C . HIS A 1 90 ? 7.232 8.900 -12.896 1.00 87.56 90 HIS A C 1
ATOM 673 O O . HIS A 1 90 ? 7.278 9.670 -11.932 1.00 87.56 90 HIS A O 1
ATOM 679 N N . GLN A 1 91 ? 8.332 8.3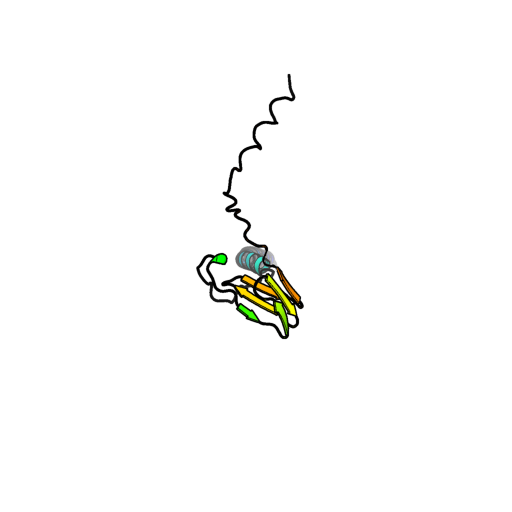54 -13.411 1.00 82.00 91 GLN A N 1
ATOM 680 C CA . GLN A 1 91 ? 9.667 8.756 -12.996 1.00 82.00 91 GLN A CA 1
ATOM 681 C C . GLN A 1 91 ? 10.049 10.030 -13.744 1.00 82.00 91 GLN A C 1
ATOM 683 O O . GLN A 1 91 ? 10.424 10.030 -14.914 1.00 82.00 91 GLN A O 1
ATOM 688 N N . GLN A 1 92 ? 9.975 11.154 -13.042 1.00 79.31 92 GLN A N 1
ATOM 689 C CA . GLN A 1 92 ? 10.632 12.364 -13.509 1.00 79.31 92 GLN A CA 1
ATOM 690 C C . GLN A 1 92 ? 12.138 12.145 -13.359 1.00 79.31 92 GLN A C 1
ATOM 692 O O . GLN A 1 92 ? 12.598 11.776 -12.274 1.00 79.31 92 GLN A O 1
ATOM 697 N N . GLN A 1 93 ? 12.911 12.355 -14.432 1.00 63.47 93 GLN A N 1
ATOM 698 C CA . GLN A 1 93 ? 14.369 12.389 -14.328 1.00 63.47 93 GLN A CA 1
ATOM 699 C C . GLN A 1 93 ? 14.731 13.290 -13.154 1.00 63.47 93 GLN A C 1
ATOM 701 O O . GLN A 1 93 ? 14.267 14.431 -13.071 1.00 63.47 93 GLN A O 1
ATOM 706 N N . ALA A 1 94 ? 15.553 12.773 -12.242 1.00 59.31 94 ALA A N 1
ATOM 707 C CA . ALA A 1 94 ? 16.163 13.576 -11.201 1.00 59.31 94 ALA A CA 1
ATOM 708 C C . ALA A 1 94 ? 17.134 14.551 -11.880 1.00 59.31 94 ALA A C 1
ATOM 710 O O . ALA A 1 94 ? 18.346 14.352 -11.883 1.00 59.31 94 ALA A O 1
ATOM 711 N N . ALA A 1 95 ? 16.595 15.598 -12.503 1.00 44.09 95 ALA A N 1
ATOM 712 C CA . ALA A 1 95 ? 17.338 16.712 -13.042 1.00 44.09 95 ALA A CA 1
ATOM 713 C C . ALA A 1 95 ? 17.961 17.420 -11.848 1.00 44.09 95 ALA A C 1
ATOM 715 O O . ALA A 1 95 ? 17.319 18.273 -11.250 1.00 44.09 95 ALA A O 1
ATOM 716 N N . ALA A 1 96 ? 19.152 16.964 -11.445 1.00 46.44 96 ALA A N 1
ATOM 717 C CA . ALA A 1 96 ? 20.103 17.605 -10.545 1.00 46.44 96 ALA A CA 1
ATOM 718 C C . ALA A 1 96 ? 19.485 18.641 -9.590 1.00 46.44 96 ALA A C 1
ATOM 720 O O . ALA A 1 96 ? 19.906 19.792 -9.530 1.00 46.44 96 ALA A O 1
ATOM 721 N N . ARG A 1 97 ? 18.472 18.247 -8.816 1.00 43.94 97 ARG A N 1
ATOM 722 C CA . ARG A 1 97 ? 17.868 19.122 -7.820 1.00 43.94 97 ARG A CA 1
ATOM 723 C C . ARG A 1 97 ? 17.794 18.361 -6.523 1.00 43.94 97 ARG A C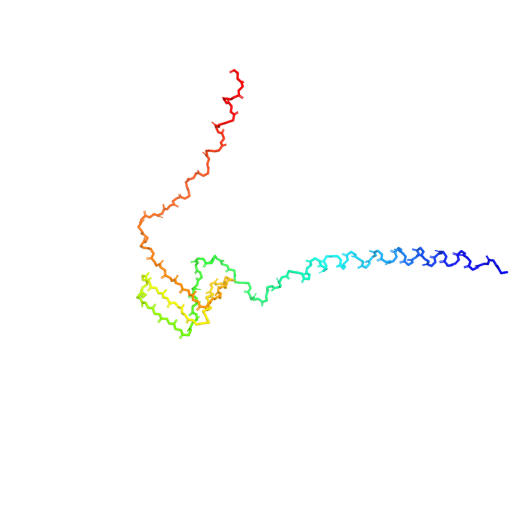 1
ATOM 725 O O . ARG A 1 97 ? 16.743 18.044 -5.977 1.00 43.94 97 ARG A O 1
ATOM 732 N N . ARG A 1 98 ? 19.000 18.182 -5.988 1.00 41.31 98 ARG A N 1
ATOM 733 C CA . ARG A 1 98 ? 19.279 18.290 -4.561 1.00 41.31 98 ARG A CA 1
ATOM 734 C C . ARG A 1 98 ? 18.760 19.666 -4.120 1.00 41.31 98 ARG A C 1
ATOM 736 O O . ARG A 1 98 ? 19.521 20.617 -3.957 1.00 41.31 98 ARG A O 1
ATOM 743 N N . SER A 1 99 ? 17.435 19.787 -4.016 1.00 41.59 99 SER A N 1
ATOM 744 C CA . SER A 1 99 ? 16.748 20.885 -3.358 1.00 41.59 99 SER A CA 1
ATOM 745 C C . SER A 1 99 ? 17.167 20.774 -1.912 1.00 41.59 99 SER A C 1
ATOM 747 O O . SER A 1 99 ? 16.525 20.112 -1.102 1.00 41.59 99 SER A O 1
ATOM 749 N N . ARG A 1 100 ? 18.320 21.373 -1.614 1.00 39.03 100 ARG A N 1
ATOM 750 C CA . ARG A 1 100 ? 18.651 21.794 -0.272 1.00 39.03 100 ARG A CA 1
ATOM 751 C C . ARG A 1 100 ? 17.378 22.407 0.280 1.00 39.03 100 ARG A C 1
ATOM 753 O O . ARG A 1 100 ? 16.842 23.351 -0.298 1.00 39.03 100 ARG A O 1
ATOM 760 N N . CYS A 1 101 ? 16.912 21.823 1.372 1.00 42.50 101 CYS A N 1
ATOM 761 C CA . CYS A 1 101 ? 16.175 22.537 2.384 1.00 42.50 101 CYS A CA 1
ATOM 762 C C . CYS A 1 101 ? 16.913 23.872 2.588 1.00 42.50 101 CYS A C 1
ATOM 764 O O . CYS A 1 101 ? 17.988 23.922 3.182 1.00 42.50 101 CYS A O 1
ATOM 766 N N . ALA A 1 102 ? 16.427 24.925 1.941 1.00 42.59 102 ALA A N 1
ATOM 767 C CA . ALA A 1 102 ? 16.980 26.259 2.008 1.00 42.59 102 ALA A CA 1
ATOM 768 C C . ALA A 1 102 ? 15.824 27.179 2.369 1.00 42.59 102 ALA A C 1
ATOM 770 O O . ALA A 1 102 ? 15.130 27.727 1.520 1.00 42.59 102 ALA A O 1
ATOM 771 N N . ARG A 1 103 ? 15.717 27.348 3.687 1.00 36.25 103 ARG A N 1
ATOM 772 C CA . ARG A 1 103 ? 15.336 28.599 4.330 1.00 36.25 103 ARG A CA 1
ATOM 773 C C . ARG A 1 103 ? 13.839 28.902 4.350 1.00 36.25 103 ARG A C 1
ATOM 775 O O . ARG A 1 103 ? 13.356 29.873 3.779 1.00 36.25 103 ARG A O 1
ATOM 782 N N . TRP A 1 104 ? 13.159 28.174 5.233 1.00 36.19 104 TRP A N 1
ATOM 783 C CA . TRP A 1 104 ? 12.312 28.842 6.222 1.00 36.19 104 TRP A CA 1
ATOM 784 C C . TRP A 1 104 ? 13.117 29.974 6.881 1.00 36.19 104 TRP A C 1
ATOM 786 O O . TRP A 1 104 ? 14.015 29.697 7.668 1.00 36.19 104 TRP A O 1
ATOM 796 N N . THR A 1 105 ? 12.895 31.224 6.463 1.00 50.69 105 THR A N 1
ATOM 797 C CA . THR A 1 105 ? 13.046 32.483 7.236 1.00 50.69 105 THR A CA 1
ATOM 798 C C . THR A 1 105 ? 12.900 33.682 6.293 1.00 50.69 105 THR A C 1
ATOM 800 O O . THR A 1 105 ? 13.869 34.344 5.927 1.00 50.69 105 THR A O 1
ATOM 803 N N . ARG A 1 106 ? 11.663 33.981 5.878 1.00 41.78 106 ARG A N 1
ATOM 804 C CA . ARG A 1 106 ? 11.283 35.329 5.409 1.00 41.78 106 ARG A CA 1
ATOM 805 C C . ARG A 1 106 ? 9.789 35.599 5.634 1.00 41.78 106 ARG A C 1
ATOM 807 O O . ARG A 1 106 ? 9.087 36.032 4.737 1.00 41.78 106 ARG A O 1
ATOM 814 N N . TRP A 1 107 ? 9.307 35.309 6.841 1.00 36.44 107 TRP A N 1
ATOM 815 C CA . TRP A 1 107 ? 7.970 35.713 7.309 1.00 36.44 107 TRP A CA 1
ATOM 816 C C . TRP A 1 107 ? 8.020 36.775 8.423 1.00 36.44 107 TRP A C 1
ATOM 818 O O . TRP A 1 107 ? 6.989 37.152 8.958 1.00 36.44 107 TRP A O 1
ATOM 828 N N . ALA A 1 108 ? 9.201 37.310 8.759 1.00 45.94 108 ALA A N 1
ATOM 829 C CA . ALA A 1 108 ? 9.374 38.208 9.907 1.00 45.94 108 ALA A CA 1
ATOM 830 C C . ALA A 1 108 ? 9.709 39.674 9.557 1.00 45.94 108 ALA A C 1
ATOM 832 O O . ALA A 1 108 ? 10.191 40.398 10.419 1.00 45.94 108 ALA A O 1
ATOM 833 N N . THR A 1 109 ? 9.497 40.152 8.323 1.00 48.94 109 THR A N 1
ATOM 834 C CA . THR A 1 109 ? 9.913 41.532 7.953 1.00 48.94 109 THR A CA 1
ATOM 835 C C . THR A 1 109 ? 8.861 42.333 7.185 1.00 48.94 109 THR A C 1
ATOM 837 O O . THR A 1 109 ? 9.209 43.201 6.395 1.00 48.94 109 THR A O 1
ATOM 840 N N . CYS A 1 110 ? 7.569 42.073 7.402 1.00 36.75 110 CYS A N 1
ATOM 841 C CA . CYS A 1 110 ? 6.504 42.878 6.784 1.00 36.75 110 CYS A CA 1
ATOM 842 C C . CYS A 1 110 ? 5.396 43.317 7.759 1.00 36.75 110 CYS A C 1
ATOM 844 O O . CYS A 1 110 ? 4.280 43.577 7.332 1.00 36.75 110 CYS A O 1
ATOM 846 N N . ILE A 1 111 ? 5.687 43.399 9.066 1.00 43.28 111 ILE A N 1
ATOM 847 C CA . ILE A 1 111 ? 4.713 43.866 10.077 1.00 43.28 111 ILE A CA 1
ATOM 848 C C . ILE A 1 111 ? 5.078 45.237 10.687 1.00 43.28 111 ILE A C 1
ATOM 850 O O . ILE A 1 111 ? 4.241 45.860 11.324 1.00 43.28 111 ILE A O 1
ATOM 854 N N . THR A 1 112 ? 6.261 45.805 10.435 1.00 47.19 112 THR A N 1
ATOM 855 C CA . THR A 1 112 ? 6.689 47.072 11.074 1.00 47.19 112 THR A CA 1
ATOM 856 C C . THR A 1 112 ? 6.708 48.308 10.167 1.00 47.19 112 THR A C 1
ATOM 858 O O . THR A 1 112 ? 7.411 49.270 10.460 1.00 47.19 112 THR A O 1
ATOM 861 N N . THR A 1 113 ? 5.919 48.354 9.088 1.00 49.06 113 THR A N 1
ATOM 862 C CA . THR A 1 113 ? 5.808 49.578 8.256 1.00 49.06 113 THR A CA 1
ATOM 863 C C . THR A 1 113 ? 4.365 49.965 7.931 1.00 49.06 113 THR A C 1
ATOM 865 O O . THR A 1 113 ? 4.076 50.448 6.845 1.00 49.06 113 THR A O 1
ATOM 868 N N . ILE A 1 114 ? 3.447 49.772 8.881 1.00 51.03 114 ILE A N 1
ATOM 869 C CA . ILE A 1 114 ? 2.129 50.426 8.889 1.00 51.03 114 ILE A CA 1
ATOM 870 C C . ILE A 1 114 ? 1.839 50.841 10.333 1.00 51.03 114 ILE A C 1
ATOM 872 O O . ILE A 1 114 ? 1.157 50.126 11.049 1.00 51.03 114 ILE A O 1
ATOM 876 N N . THR A 1 115 ? 2.468 51.936 10.768 1.00 45.62 115 THR A N 1
ATOM 877 C CA . THR A 1 115 ? 1.982 52.931 11.750 1.00 45.62 115 THR A CA 1
ATOM 878 C C . THR A 1 115 ? 3.153 53.841 12.117 1.00 45.62 115 THR A C 1
ATOM 880 O O . THR A 1 115 ? 3.771 53.687 13.172 1.00 45.62 115 THR A O 1
ATOM 883 N N . ARG A 1 116 ? 3.481 54.779 11.228 1.00 44.44 116 ARG A N 1
ATOM 884 C CA . ARG A 1 116 ? 3.865 56.136 11.614 1.00 44.44 116 ARG A CA 1
ATOM 885 C C . ARG A 1 116 ? 3.648 57.085 10.450 1.00 44.44 116 ARG A C 1
ATOM 887 O O . ARG A 1 116 ? 3.955 56.663 9.316 1.00 44.44 116 ARG A O 1
#

Secondary structure (DSSP, 8-state):
--SSHHHHHHHHHHHHHHHHHHHHHHHHHHHHTTSPP--S----S-GGGSPEEEE-SEEEEETTTEEEEEEEEEEEETTEEEEEEEEEEE-----S----------SSSSSSSS--

InterPro domains:
  IPR005653 Organic solvent tolerance-like, N-terminal [PF03968] (53-96)
  IPR050218 Lipopolysaccharide Assembly Protein LptD [PTHR30189] (1-93)

pLDDT: mean 70.17, std 17.2, range [36.19, 92.75]

Radius of gyration: 30.32 Å; Cα contacts (8 Å, |Δi|>4): 98; chains: 1; bounding box: 64×64×78 Å

Nearest PDB structures (foldseek):
  5iv9-assembly1_A  TM=9.216E-01  e=2.553E-09  Klebsiella pneumoniae
  4q35-assembly1_A  TM=9.129E-01  e=5.299E-08  Shigella flexneri
  8bss-assembly1_A  TM=7.678E-01  e=8.583E-02  Escherichia coli K-12
  7omm-assembly1_A  TM=8.330E-01  e=8.477E-01  Neisseria gonorrhoeae
  7enc-assembly1_DQ  TM=2.922E-01  e=2.042E-01  Homo sapiens

Organism: Klebsiella pneumoniae (NCBI:txid573)